Protein AF-A0A8J7UH74-F1 (afdb_monomer)

Mean predicted aligned error: 7.81 Å

Radius of gyration: 16.34 Å; Cα contacts (8 Å, |Δi|>4): 76; chains: 1; bounding box: 26×47×41 Å

Sequence (85 aa):
MYTTQGLTPGNAAIRELPIGLFDSGVGGMTVLRAMRGILPNESFLYLGDTARSPYGPKSVETVQGYTLQAAAELLKRGIKKGTYK

Secondary structure (DSSP, 8-state):
-------PPPHHHHHHSPEEEEESSSTTHHHHHHHHHH-TT--EEEEE-GGG---TTS-HHHHHHHHHHHHHHHHHTT-------

pLDDT: mean 84.16, std 17.98, range [26.86, 97.0]

Foldseek 3Di:
DDDDDDDPPPPVVLQQFAAEAEDQACPCVVVVVVVCVVCVPHHYDYHHNPVPPDCVVPDPVVVVVVVVVSVVVSVVVGHRDDDDD

Nearest PDB structures (foldseek):
  2gzm-assembly1_A  TM=9.669E-01  e=6.819E-04  Bacillus anthracis
  1b73-assembly1_A  TM=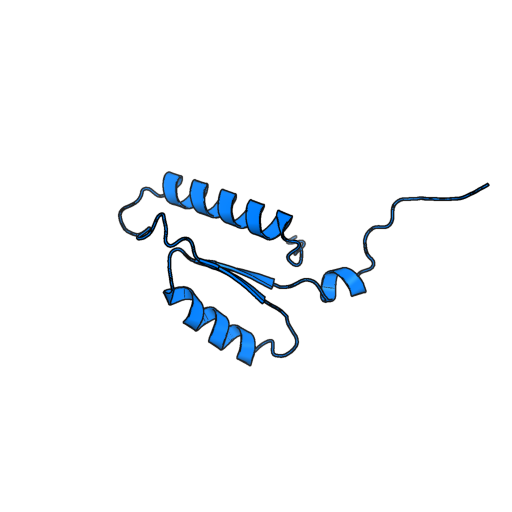9.642E-01  e=7.300E-04  Aquifex pyrophilus
  1zuw-assembly2_B-2  TM=9.501E-01  e=5.559E-04  Bacillus subtilis
  2oho-assembly1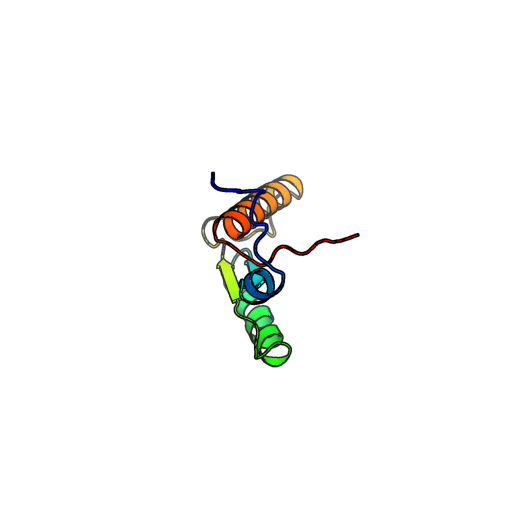_A  TM=8.450E-01  e=1.347E-03  Streptococcus pyogenes M1 GAS
  5hj7-assembly1_A  TM=9.513E-01  e=4.913E-03  Mycobacterium tuberculosis H37Rv

Solvent-accessible surface area (backbone atoms only — not comparable to full-atom values): 5310 Å² total; per-residue (Å²): 135,90,85,79,80,81,82,68,74,53,74,67,60,49,67,72,30,23,46,65,44,76,35,53,43,72,72,50,54,59,55,52,55,52,46,45,71,78,40,72,88,60,51,73,44,79,47,60,41,56,93,67,46,75,60,84,90,52,54,69,69,56,53,51,52,53,52,51,52,50,51,54,50,40,53,73,73,48,35,45,82,79,83,83,130

Structure (mmCIF, N/CA/C/O backbone):
data_AF-A0A8J7UH74-F1
#
_entry.id   AF-A0A8J7UH74-F1
#
loop_
_atom_site.group_PDB
_atom_site.id
_atom_site.type_symbol
_atom_site.label_atom_id
_atom_site.label_alt_id
_atom_site.label_comp_id
_atom_site.label_asym_id
_atom_site.label_entity_id
_atom_site.label_seq_id
_atom_site.pdbx_PDB_ins_code
_atom_site.Cartn_x
_atom_site.Cartn_y
_atom_site.Cartn_z
_atom_site.occupancy
_atom_site.B_iso_or_equiv
_atom_site.auth_seq_id
_atom_site.auth_comp_id
_atom_site.auth_asym_id
_atom_site.auth_atom_id
_atom_site.pdbx_PDB_model_num
ATOM 1 N N . MET A 1 1 ? -11.712 34.517 26.153 1.00 37.88 1 MET A N 1
ATOM 2 C CA . MET A 1 1 ? -10.959 34.722 24.894 1.00 37.88 1 MET A CA 1
ATOM 3 C C . MET A 1 1 ? -10.391 33.362 24.510 1.00 37.88 1 MET A C 1
ATOM 5 O O . MET A 1 1 ? -9.700 32.780 25.333 1.00 37.88 1 MET A O 1
ATOM 9 N N . TYR A 1 2 ? -10.826 32.788 23.387 1.00 26.86 2 TYR A N 1
ATOM 10 C CA . TYR A 1 2 ? -10.694 31.357 23.072 1.00 26.86 2 TYR A CA 1
ATOM 11 C C . TYR A 1 2 ? -9.244 30.882 22.874 1.00 26.86 2 TYR A C 1
ATOM 13 O O . TYR A 1 2 ? -8.474 31.478 22.127 1.00 26.86 2 TYR A O 1
ATOM 21 N N . THR A 1 3 ? -8.922 29.767 23.527 1.00 46.25 3 THR A N 1
ATOM 22 C CA . THR A 1 3 ? -7.729 28.922 23.382 1.00 46.25 3 THR A CA 1
ATOM 23 C C . THR A 1 3 ? -7.837 28.040 22.135 1.00 46.25 3 THR A C 1
ATOM 25 O O . THR A 1 3 ? -8.858 27.388 21.952 1.00 46.25 3 THR A O 1
ATOM 28 N N . THR A 1 4 ? -6.773 27.926 21.332 1.00 42.88 4 THR A N 1
ATOM 29 C CA . THR A 1 4 ? -6.558 26.786 20.413 1.00 42.88 4 THR A CA 1
ATOM 30 C C . THR A 1 4 ? -5.058 26.489 20.284 1.00 42.88 4 THR A C 1
ATOM 32 O O . THR A 1 4 ? -4.387 26.917 19.350 1.00 42.88 4 THR A O 1
ATOM 35 N N . GLN A 1 5 ? -4.497 25.744 21.243 1.00 45.50 5 GLN A N 1
ATOM 36 C CA . GLN A 1 5 ? -3.308 24.939 20.946 1.00 45.50 5 GLN A CA 1
ATOM 37 C C . GLN A 1 5 ? -3.755 23.766 20.063 1.00 45.50 5 GLN A C 1
ATOM 39 O O . GLN A 1 5 ? -4.794 23.159 20.315 1.00 45.50 5 GLN A O 1
ATOM 44 N N . GLY A 1 6 ? -3.006 23.523 18.987 1.00 44.25 6 GLY A N 1
ATOM 45 C CA . GLY A 1 6 ? -3.376 22.641 17.885 1.00 44.25 6 GLY A CA 1
ATOM 46 C C . GLY A 1 6 ? -3.803 21.242 18.325 1.00 44.25 6 GLY A C 1
ATOM 47 O O . GLY A 1 6 ? -3.069 20.533 19.007 1.00 44.25 6 GLY A O 1
ATOM 48 N N . LEU A 1 7 ? -4.993 20.850 17.878 1.00 43.97 7 LEU A N 1
ATOM 49 C CA . LEU A 1 7 ? -5.524 19.498 17.976 1.00 43.97 7 LEU A CA 1
ATOM 50 C C . LEU A 1 7 ? -4.678 18.568 17.097 1.00 43.97 7 LEU A C 1
ATOM 52 O O . LEU A 1 7 ? -4.944 18.405 15.907 1.00 43.97 7 LEU A O 1
ATOM 56 N N . THR A 1 8 ? -3.664 17.921 17.666 1.00 55.59 8 THR A N 1
ATOM 57 C CA . THR A 1 8 ? -3.298 16.592 17.174 1.00 55.59 8 THR A CA 1
ATOM 58 C C . THR A 1 8 ? -4.532 15.707 17.363 1.00 55.59 8 THR A C 1
ATOM 60 O O . THR A 1 8 ? -5.080 15.679 18.468 1.00 55.59 8 THR A O 1
ATOM 63 N N . PRO A 1 9 ? -5.024 15.011 16.320 1.00 54.72 9 PRO A N 1
ATOM 64 C CA . PRO A 1 9 ? -6.114 14.063 16.494 1.00 54.72 9 PRO A CA 1
ATOM 65 C C . PRO A 1 9 ? -5.721 13.103 17.615 1.00 54.72 9 PRO A C 1
ATOM 67 O O . PRO A 1 9 ? -4.645 12.502 17.562 1.00 54.72 9 PRO A O 1
ATOM 70 N N . GLY A 1 10 ? -6.544 13.011 18.663 1.00 62.50 10 GLY A N 1
ATOM 71 C CA . GLY A 1 10 ? -6.272 12.108 19.777 1.00 62.50 10 GLY A CA 1
ATOM 72 C C . GLY A 1 10 ? -6.042 10.686 19.261 1.00 62.50 10 GLY A C 1
ATOM 73 O O . GLY A 1 10 ? -6.597 10.303 18.234 1.00 62.50 10 GLY A O 1
ATOM 74 N N . ASN A 1 11 ? -5.239 9.886 19.969 1.00 62.66 11 ASN A N 1
ATOM 75 C CA . ASN A 1 11 ? -4.872 8.515 19.572 1.00 62.66 11 ASN A CA 1
ATOM 76 C C . ASN A 1 11 ? -6.058 7.642 19.105 1.00 62.66 11 ASN A C 1
ATOM 78 O O . ASN A 1 11 ? -5.861 6.743 18.293 1.00 62.66 11 ASN A O 1
ATOM 82 N N . ALA A 1 12 ? -7.276 7.902 19.591 1.00 61.94 12 ALA A N 1
ATOM 83 C CA . ALA A 1 12 ? -8.500 7.252 19.124 1.00 61.94 12 ALA A CA 1
ATOM 84 C C . ALA A 1 12 ? -8.806 7.540 17.640 1.00 61.94 12 ALA A C 1
ATOM 86 O O . ALA A 1 12 ? -9.002 6.606 16.873 1.00 61.94 12 ALA A O 1
ATOM 87 N N . ALA A 1 13 ? -8.732 8.801 17.205 1.00 72.88 13 ALA A N 1
ATOM 88 C CA . ALA A 1 13 ? -8.976 9.184 15.815 1.00 72.88 13 ALA A CA 1
ATOM 89 C C . ALA A 1 13 ? -7.934 8.581 14.856 1.00 72.88 13 ALA A C 1
ATOM 91 O O . ALA A 1 13 ? -8.272 8.190 13.746 1.00 72.88 13 ALA A O 1
ATOM 92 N N . ILE A 1 14 ? -6.672 8.439 15.289 1.00 76.25 14 ILE A N 1
ATOM 93 C CA . ILE A 1 14 ? -5.629 7.759 14.496 1.00 76.25 14 ILE A CA 1
ATOM 94 C C . ILE A 1 14 ? -5.913 6.256 14.381 1.00 76.25 14 ILE A C 1
ATOM 96 O O . ILE A 1 14 ? -5.634 5.657 13.342 1.00 76.25 14 ILE A O 1
ATOM 100 N N . ARG A 1 15 ? -6.458 5.631 15.435 1.00 78.06 15 ARG A N 1
ATOM 101 C CA . ARG A 1 15 ? -6.808 4.201 15.432 1.00 78.06 15 ARG A CA 1
ATOM 102 C C . ARG A 1 15 ? -7.918 3.868 14.440 1.00 78.06 15 ARG A C 1
ATOM 104 O O . ARG A 1 15 ? -7.891 2.763 13.910 1.00 78.06 15 ARG A O 1
ATOM 111 N N . GLU A 1 16 ? -8.816 4.809 14.168 1.00 87.19 16 GLU A N 1
ATOM 112 C CA . GLU A 1 16 ? -9.914 4.648 13.206 1.00 87.19 16 GLU A CA 1
ATOM 113 C C . GLU A 1 16 ? -9.486 4.844 11.742 1.00 87.19 16 GLU A C 1
ATOM 115 O O . GLU A 1 16 ? -10.214 4.452 10.831 1.00 87.19 16 GLU A O 1
ATOM 120 N N . LEU A 1 17 ? -8.297 5.407 11.487 1.00 93.50 17 LEU A N 1
ATOM 121 C CA . LEU A 1 17 ? -7.783 5.556 10.124 1.00 93.50 17 LEU A CA 1
ATOM 122 C C . LEU A 1 17 ? -7.427 4.191 9.507 1.00 93.50 17 LEU A C 1
ATOM 124 O O . LEU A 1 17 ? -6.879 3.327 10.198 1.00 93.50 17 LEU A O 1
ATOM 128 N N . PRO A 1 18 ? -7.653 3.996 8.195 1.00 95.56 18 PRO A N 1
ATOM 129 C CA . PRO A 1 18 ? -7.366 2.730 7.537 1.00 95.56 18 PRO A CA 1
ATOM 130 C C . PRO A 1 18 ? -5.863 2.461 7.413 1.00 95.56 18 PRO A C 1
ATOM 132 O O . PRO A 1 18 ? -5.053 3.375 7.261 1.00 95.56 18 PRO A O 1
ATOM 135 N N . ILE A 1 19 ? -5.480 1.188 7.382 1.00 94.94 19 ILE A N 1
ATOM 136 C CA . ILE A 1 19 ? -4.141 0.746 6.990 1.00 94.94 19 ILE A CA 1
ATOM 137 C C . ILE A 1 19 ? -4.026 0.830 5.462 1.00 94.94 19 ILE A C 1
ATOM 139 O O . ILE A 1 19 ? -4.832 0.253 4.731 1.00 94.94 19 ILE A O 1
ATOM 143 N N . GLY A 1 20 ? -3.018 1.550 4.968 1.00 95.06 20 GLY A N 1
ATOM 144 C CA . GLY A 1 20 ? -2.738 1.649 3.537 1.00 95.06 20 GLY A CA 1
ATOM 145 C C . GLY A 1 20 ? -1.977 0.434 3.012 1.00 95.06 20 GLY A C 1
ATOM 146 O O . GLY A 1 20 ? -0.940 0.079 3.566 1.00 95.06 20 GLY A O 1
ATOM 147 N N . LEU A 1 21 ? -2.458 -0.164 1.924 1.00 95.12 21 LEU A N 1
ATOM 148 C CA . LEU A 1 21 ? -1.740 -1.160 1.129 1.00 95.12 21 LEU A CA 1
ATOM 149 C C . LEU A 1 21 ? -1.520 -0.631 -0.284 1.00 95.12 21 LEU A C 1
ATOM 151 O O . LEU A 1 21 ? -2.384 0.033 -0.851 1.00 95.12 21 LEU A O 1
ATOM 155 N N . PHE A 1 22 ? -0.384 -0.987 -0.869 1.00 94.56 22 PHE A N 1
ATOM 156 C CA . PHE A 1 22 ? -0.035 -0.658 -2.242 1.00 94.56 22 PHE A CA 1
ATOM 157 C C . PHE A 1 22 ? 0.527 -1.890 -2.952 1.00 94.56 22 PHE A C 1
ATOM 159 O O . PHE A 1 22 ? 1.281 -2.656 -2.353 1.00 94.56 22 PHE A O 1
ATOM 166 N N . ASP A 1 23 ? 0.165 -2.066 -4.220 1.00 93.06 23 ASP A N 1
ATOM 167 C CA . ASP A 1 23 ? 0.734 -3.074 -5.114 1.00 93.06 23 ASP A CA 1
ATOM 168 C C . ASP A 1 23 ? 0.681 -2.585 -6.571 1.00 93.06 23 ASP A C 1
ATOM 170 O O . ASP A 1 23 ? -0.130 -1.737 -6.937 1.00 93.06 23 ASP A O 1
ATOM 174 N N . SER A 1 24 ? 1.520 -3.157 -7.429 1.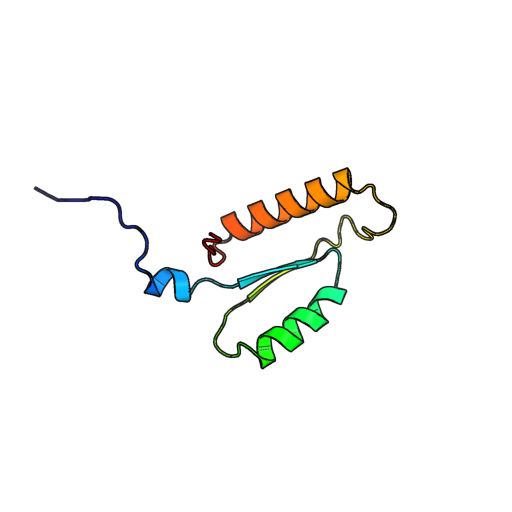00 87.69 24 SER A N 1
ATOM 175 C CA . SER A 1 24 ? 1.574 -2.872 -8.869 1.00 87.69 24 SER A CA 1
ATOM 176 C C . SER A 1 24 ? 0.420 -3.484 -9.683 1.00 87.69 24 SER A C 1
ATOM 178 O O . SER A 1 24 ? 0.359 -3.305 -10.900 1.00 87.69 24 SER A O 1
ATOM 180 N N . GLY A 1 25 ? -0.484 -4.246 -9.060 1.00 84.31 25 GLY A N 1
ATOM 181 C CA . GLY A 1 25 ? -1.542 -4.980 -9.754 1.00 84.31 25 GLY A CA 1
ATOM 182 C C . GLY A 1 25 ? -2.643 -5.481 -8.822 1.00 84.31 25 GLY A C 1
ATOM 183 O O . GLY A 1 25 ? -2.949 -4.843 -7.824 1.00 84.31 25 GLY A O 1
ATOM 184 N N . VAL A 1 26 ? -3.269 -6.611 -9.177 1.00 83.94 26 VAL A N 1
ATOM 185 C CA . VAL A 1 26 ? -4.326 -7.265 -8.372 1.00 83.94 26 VAL A CA 1
ATOM 186 C C . VAL A 1 26 ? -3.786 -8.341 -7.420 1.00 83.94 26 VAL A C 1
ATOM 188 O O . VAL A 1 26 ? -4.522 -8.836 -6.568 1.00 83.94 26 VAL A O 1
ATOM 191 N N . GLY A 1 27 ? -2.509 -8.722 -7.552 1.00 85.12 27 GLY A N 1
ATOM 192 C CA . GLY A 1 27 ? -1.896 -9.813 -6.783 1.00 85.12 27 GLY A CA 1
ATOM 193 C C . GLY A 1 27 ? -1.893 -9.550 -5.274 1.00 85.12 27 GLY A C 1
ATOM 194 O O . GLY A 1 27 ? -2.156 -10.456 -4.476 1.00 85.12 27 GLY A O 1
ATOM 195 N N . GLY A 1 28 ? -1.711 -8.288 -4.883 1.00 87.88 28 GLY A N 1
ATOM 196 C CA . GLY A 1 28 ? -1.745 -7.819 -3.500 1.00 87.88 28 GLY A CA 1
ATOM 197 C C . GLY A 1 28 ? -3.101 -7.985 -2.810 1.00 87.88 28 GLY A C 1
ATOM 198 O O . GLY A 1 28 ? -3.163 -7.924 -1.582 1.00 87.88 28 GLY A O 1
ATOM 199 N N . MET A 1 29 ? -4.177 -8.288 -3.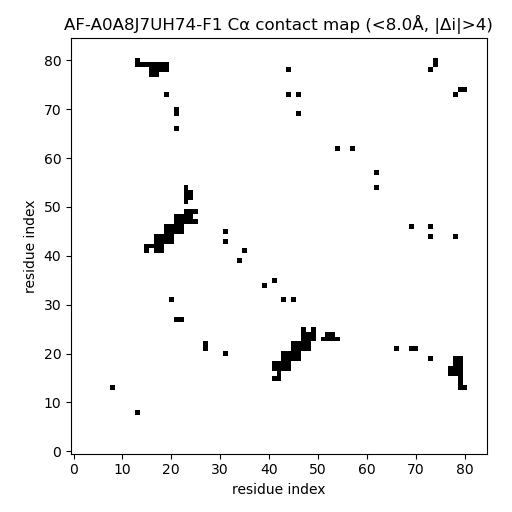545 1.00 92.44 29 MET A N 1
ATOM 200 C CA . MET A 1 29 ? -5.473 -8.623 -2.949 1.00 92.44 29 MET A CA 1
ATOM 201 C C . MET A 1 29 ? -5.405 -9.906 -2.102 1.00 92.44 29 MET A C 1
ATOM 203 O O . MET A 1 29 ? -6.138 -10.047 -1.122 1.00 92.44 29 MET A O 1
ATOM 207 N N . THR A 1 30 ? -4.483 -10.822 -2.418 1.00 94.44 30 THR A N 1
ATOM 208 C CA . THR A 1 30 ? -4.228 -12.022 -1.602 1.00 94.44 30 THR A CA 1
ATOM 209 C C . THR A 1 30 ? -3.674 -11.649 -0.228 1.00 94.44 30 THR A C 1
ATOM 211 O O . THR A 1 30 ? -4.126 -12.179 0.789 1.00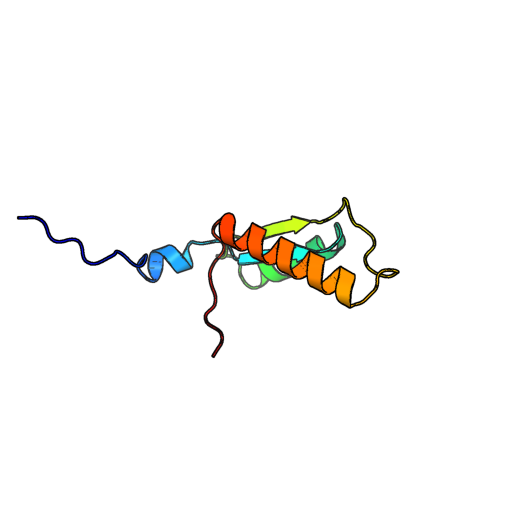 94.44 30 THR A O 1
ATOM 214 N N . VAL A 1 31 ? -2.748 -10.684 -0.187 1.00 94.50 31 VAL A N 1
ATOM 215 C CA . VAL A 1 31 ? -2.194 -10.142 1.062 1.00 94.50 31 VAL A CA 1
ATOM 216 C C . VAL A 1 31 ? -3.280 -9.410 1.840 1.00 94.50 31 VAL A C 1
ATOM 218 O O . VAL A 1 31 ? -3.447 -9.670 3.029 1.00 94.50 31 VAL A O 1
ATOM 221 N N . LEU A 1 32 ? -4.089 -8.579 1.171 1.00 95.06 32 LEU A N 1
ATOM 222 C CA . LEU A 1 32 ? -5.219 -7.909 1.817 1.00 95.06 32 LEU A CA 1
ATOM 223 C C . LEU A 1 32 ? -6.190 -8.919 2.449 1.00 95.06 32 LEU A C 1
ATOM 225 O O . LEU A 1 32 ? -6.624 -8.729 3.585 1.00 95.06 32 LEU A O 1
ATOM 229 N N . ARG A 1 33 ? -6.507 -10.017 1.749 1.00 95.31 33 ARG A N 1
ATOM 230 C CA . ARG A 1 33 ? -7.384 -11.074 2.273 1.00 95.31 33 ARG A CA 1
ATOM 231 C C . ARG A 1 33 ? -6.806 -11.720 3.532 1.00 95.31 33 ARG A C 1
ATOM 233 O O . ARG A 1 33 ? -7.547 -11.926 4.488 1.00 95.31 33 ARG A O 1
ATOM 240 N N . ALA A 1 34 ? -5.507 -12.017 3.543 1.00 96.06 34 ALA A N 1
ATOM 241 C CA . ALA A 1 34 ? -4.834 -12.567 4.717 1.00 96.06 34 ALA A CA 1
ATOM 242 C C . ALA A 1 34 ? -4.832 -11.570 5.888 1.00 96.06 34 ALA A C 1
ATOM 244 O O . ALA A 1 34 ? -5.197 -11.929 7.005 1.00 96.06 34 ALA A O 1
ATOM 245 N N . MET A 1 35 ? -4.508 -10.300 5.625 1.00 95.44 35 MET A N 1
ATOM 246 C CA . MET A 1 35 ? -4.498 -9.251 6.648 1.00 95.44 35 MET A CA 1
ATOM 247 C C . MET A 1 35 ? -5.872 -9.030 7.273 1.00 95.44 35 MET A C 1
ATOM 249 O O . MET A 1 35 ? -5.954 -8.894 8.487 1.00 95.44 35 MET A O 1
ATOM 253 N N . ARG A 1 36 ? -6.955 -9.076 6.488 1.00 95.44 36 ARG A N 1
ATOM 254 C CA . ARG A 1 36 ? -8.326 -9.002 7.018 1.00 95.44 36 ARG A CA 1
ATOM 255 C C . ARG A 1 36 ? -8.682 -10.164 7.949 1.00 95.44 36 ARG A C 1
ATOM 257 O O . ARG A 1 36 ? -9.527 -9.990 8.817 1.00 95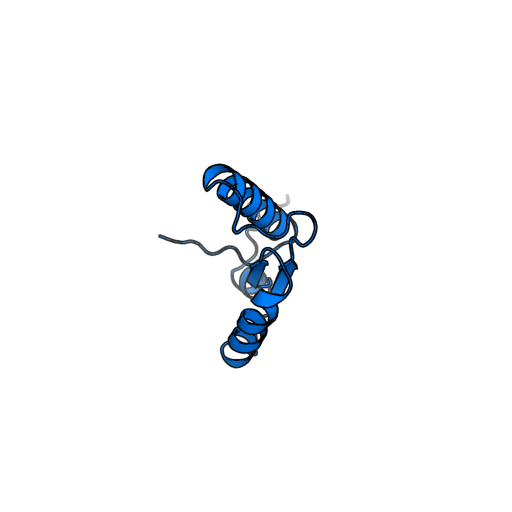.44 36 ARG A O 1
ATOM 264 N N . GLY A 1 37 ? -8.061 -11.332 7.779 1.00 96.56 37 GLY A N 1
ATOM 265 C CA . GLY A 1 37 ? -8.230 -12.457 8.701 1.00 96.56 37 GLY A CA 1
ATOM 266 C C . GLY A 1 37 ? -7.509 -12.252 10.037 1.00 96.56 37 GLY A C 1
ATOM 267 O O . GLY A 1 37 ? -8.018 -12.660 11.074 1.00 96.56 37 GLY A O 1
ATOM 268 N N . ILE A 1 38 ? -6.341 -11.600 10.017 1.00 97.00 38 ILE A N 1
ATOM 269 C CA . ILE A 1 38 ? -5.505 -11.357 11.207 1.00 97.00 38 ILE A CA 1
ATOM 270 C C . ILE A 1 38 ? -5.960 -10.100 11.966 1.00 97.00 38 ILE A C 1
ATOM 272 O O . ILE A 1 38 ? -5.915 -10.054 13.193 1.00 97.00 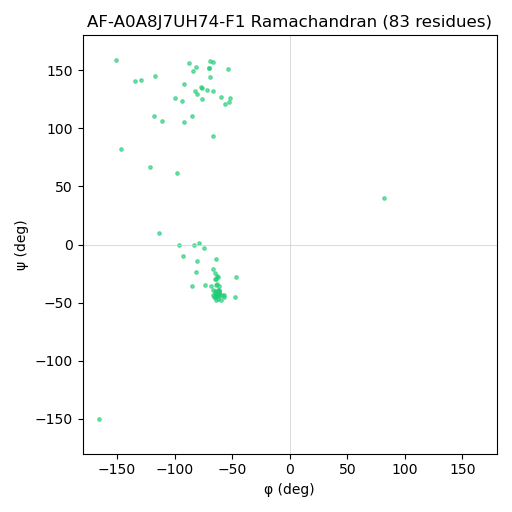38 ILE A O 1
ATOM 276 N N . LEU A 1 39 ? -6.407 -9.079 11.234 1.00 95.06 39 LEU A N 1
ATOM 277 C CA . LEU A 1 39 ? -6.806 -7.765 11.733 1.00 95.06 39 LEU A CA 1
ATOM 278 C C . LEU A 1 39 ? -8.268 -7.476 11.343 1.00 95.06 39 LEU A C 1
ATOM 280 O O . LEU A 1 39 ? -8.530 -6.582 10.536 1.00 95.06 39 LEU A O 1
ATOM 284 N N . PRO A 1 40 ? -9.243 -8.224 11.888 1.00 95.06 40 PRO A N 1
ATOM 285 C CA . PRO A 1 40 ? -10.642 -8.139 11.458 1.00 95.06 40 PRO A CA 1
ATOM 286 C C . PRO A 1 40 ? -11.308 -6.794 11.776 1.00 95.06 40 PRO A C 1
ATOM 288 O O . PRO A 1 40 ? -12.298 -6.440 11.143 1.00 95.06 40 PRO A O 1
ATOM 291 N N . ASN A 1 41 ? -10.761 -6.045 12.736 1.00 9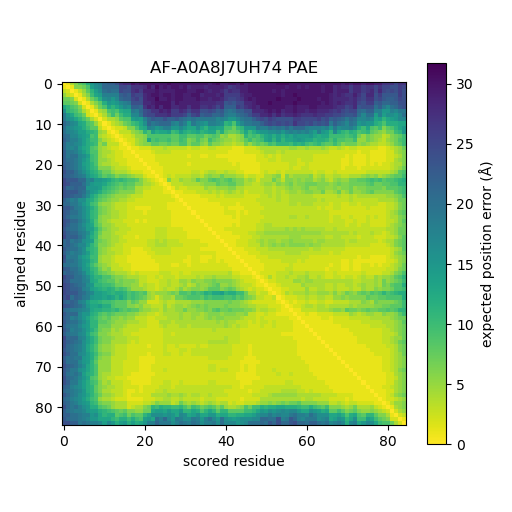4.00 41 ASN A N 1
ATOM 292 C CA . ASN A 1 41 ? -11.293 -4.755 13.180 1.00 94.00 41 ASN A CA 1
ATOM 293 C C . ASN A 1 41 ? -10.609 -3.556 12.505 1.00 94.00 41 ASN A C 1
ATOM 295 O O . ASN A 1 41 ? -10.940 -2.414 12.808 1.00 94.00 41 ASN A O 1
ATOM 299 N N . GLU A 1 42 ? -9.630 -3.799 11.632 1.00 94.81 42 GLU A N 1
ATOM 300 C CA . GLU A 1 42 ? -8.931 -2.736 10.919 1.00 94.81 42 GLU A CA 1
ATOM 301 C C . GLU A 1 42 ? -9.609 -2.455 9.577 1.00 94.81 42 GLU A C 1
ATOM 303 O O . GLU A 1 42 ? -9.996 -3.361 8.835 1.00 94.81 42 GLU A O 1
ATOM 308 N N . SER A 1 43 ? -9.721 -1.170 9.250 1.00 94.81 43 SER A N 1
ATOM 309 C CA . SER A 1 43 ? -10.097 -0.737 7.905 1.00 94.81 43 SER A CA 1
ATOM 310 C C . SER A 1 43 ? -8.860 -0.702 7.015 1.00 94.81 43 SER A C 1
ATOM 312 O O . SER A 1 43 ? -7.758 -0.423 7.482 1.00 94.81 43 SER A O 1
ATOM 314 N N . PHE A 1 44 ? -9.028 -0.948 5.718 1.00 95.50 44 PHE A N 1
ATOM 315 C CA . PHE A 1 44 ? -7.921 -0.982 4.763 1.00 95.50 44 PHE A CA 1
ATOM 316 C C . PHE A 1 44 ? -8.206 -0.095 3.556 1.00 95.50 44 PHE A C 1
ATOM 318 O O . PHE A 1 44 ? -9.324 -0.079 3.043 1.00 95.50 44 PHE A O 1
ATOM 325 N N . LEU A 1 45 ? -7.174 0.592 3.070 1.00 95.62 45 LEU A N 1
ATOM 326 C CA . LEU A 1 45 ? -7.193 1.325 1.810 1.00 95.62 45 LEU A CA 1
ATOM 327 C C . LEU A 1 45 ? -6.154 0.711 0.874 1.00 95.62 45 LEU A C 1
ATOM 329 O O . LEU A 1 45 ? -4.958 0.838 1.110 1.00 95.62 45 LEU A O 1
ATOM 333 N N . TYR A 1 46 ? -6.611 0.044 -0.182 1.00 95.31 46 TYR A N 1
ATOM 334 C CA . TYR A 1 46 ? -5.741 -0.602 -1.161 1.00 95.31 46 TYR A CA 1
ATOM 335 C C . TYR A 1 46 ? -5.585 0.272 -2.410 1.00 95.31 46 TYR A C 1
ATOM 337 O O . TYR A 1 46 ? -6.577 0.651 -3.033 1.00 95.31 46 TYR A O 1
ATOM 345 N N . LEU A 1 47 ? -4.344 0.564 -2.786 1.00 94.69 47 LEU A N 1
ATOM 346 C CA . LEU A 1 47 ? -3.980 1.286 -3.998 1.00 94.69 47 LEU A CA 1
ATOM 347 C C . LEU A 1 47 ? -3.280 0.330 -4.971 1.00 94.69 47 LEU A C 1
A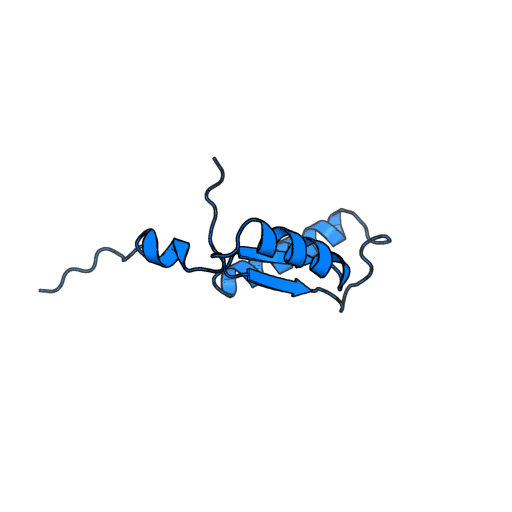TOM 349 O O . LEU A 1 47 ? -2.127 -0.040 -4.765 1.00 94.69 47 LEU A O 1
ATOM 353 N N . GLY A 1 48 ? -3.983 -0.054 -6.035 1.00 93.00 48 GLY A N 1
ATOM 354 C CA . GLY A 1 48 ? -3.414 -0.838 -7.132 1.00 93.00 48 GLY A CA 1
ATOM 355 C C . GLY A 1 48 ? -2.910 0.069 -8.253 1.00 93.00 48 GLY A C 1
ATOM 356 O O . GLY A 1 48 ? -3.685 0.841 -8.814 1.00 93.00 48 GLY A O 1
ATOM 357 N N . ASP A 1 49 ? -1.635 -0.038 -8.614 1.00 91.50 49 ASP A N 1
ATOM 358 C CA . ASP A 1 49 ? -1.012 0.752 -9.679 1.00 91.50 49 ASP A CA 1
ATOM 359 C C . ASP A 1 49 ? -0.931 -0.003 -11.007 1.00 91.50 49 ASP A C 1
ATOM 361 O O . ASP A 1 49 ? 0.130 -0.262 -11.578 1.00 91.50 49 ASP A O 1
ATOM 365 N N . THR A 1 50 ? -2.108 -0.347 -11.516 1.00 87.25 50 THR A N 1
ATOM 366 C CA . THR A 1 50 ? -2.261 -1.113 -12.756 1.00 87.25 50 THR A CA 1
ATOM 367 C C . THR A 1 50 ? -1.746 -0.361 -13.984 1.00 87.25 50 THR A C 1
ATOM 369 O O . THR A 1 50 ? -1.240 -0.991 -14.909 1.00 87.25 50 THR A O 1
ATOM 372 N N . ALA A 1 51 ? -1.798 0.977 -13.983 1.00 88.19 51 ALA A N 1
ATOM 373 C CA . ALA A 1 51 ? -1.366 1.818 -15.102 1.00 88.19 51 ALA A CA 1
ATOM 374 C C . ALA A 1 51 ? 0.143 1.736 -15.397 1.00 88.19 51 ALA A C 1
ATOM 376 O O . ALA A 1 51 ? 0.565 2.009 -16.519 1.00 88.19 51 ALA A O 1
ATOM 377 N N . ARG A 1 52 ? 0.965 1.366 -14.406 1.00 86.56 52 ARG A N 1
ATOM 378 C CA . ARG A 1 52 ? 2.425 1.227 -14.561 1.00 86.56 52 ARG A CA 1
ATOM 379 C C . ARG A 1 52 ? 2.890 -0.224 -14.412 1.00 86.56 52 ARG A C 1
ATOM 381 O O . ARG A 1 52 ? 4.093 -0.472 -14.352 1.00 86.56 52 ARG A O 1
ATOM 388 N N . SER A 1 53 ? 1.966 -1.180 -14.374 1.00 84.81 53 SER A N 1
ATOM 389 C CA . SER A 1 53 ? 2.261 -2.614 -14.316 1.00 84.81 53 SER A CA 1
ATOM 390 C C . SER A 1 53 ? 2.856 -3.136 -15.640 1.00 84.81 53 SER A C 1
ATOM 392 O O . SER A 1 53 ? 2.528 -2.591 -16.696 1.00 84.81 53 SER A O 1
ATOM 394 N N . PRO A 1 54 ? 3.694 -4.195 -15.638 1.00 86.81 54 PRO A N 1
ATOM 395 C CA . PRO A 1 54 ? 4.322 -4.837 -14.484 1.00 86.81 54 PRO A CA 1
ATOM 396 C C . PRO A 1 54 ? 5.577 -4.087 -14.021 1.00 86.81 54 PRO A C 1
ATOM 398 O O . PRO A 1 54 ? 6.279 -3.452 -14.809 1.00 86.81 54 PRO A O 1
ATOM 401 N N . TYR A 1 55 ? 5.898 -4.196 -12.731 1.00 88.31 55 TYR A N 1
ATOM 402 C CA . TYR A 1 55 ? 7.108 -3.590 -12.161 1.00 88.31 55 TYR A CA 1
ATOM 403 C C . TYR A 1 55 ? 8.374 -4.425 -12.389 1.00 88.31 55 TYR A C 1
ATOM 405 O O . TYR A 1 55 ? 9.459 -3.860 -12.418 1.00 88.31 55 TYR A O 1
ATOM 413 N N . GLY A 1 56 ? 8.239 -5.740 -12.602 1.00 87.50 56 GLY A N 1
ATOM 414 C CA . GLY A 1 56 ? 9.360 -6.678 -12.759 1.00 87.50 56 GLY A CA 1
ATOM 415 C C . GLY A 1 56 ? 10.476 -6.252 -13.731 1.00 87.50 56 GLY A C 1
ATOM 416 O O . GLY A 1 56 ? 11.637 -6.367 -13.358 1.00 87.50 56 GLY A O 1
ATOM 417 N N . PRO A 1 57 ? 10.180 -5.742 -14.944 1.00 92.06 57 PRO A N 1
ATOM 418 C CA . PRO A 1 57 ? 11.219 -5.323 -15.889 1.00 92.06 57 PRO A CA 1
ATOM 419 C C . PRO A 1 57 ? 11.764 -3.903 -15.643 1.00 92.06 57 PRO A C 1
ATOM 421 O O . PRO A 1 57 ? 12.594 -3.433 -16.418 1.00 92.06 57 PRO A O 1
ATOM 424 N N . LYS A 1 58 ? 11.272 -3.172 -14.635 1.00 92.00 58 LYS A N 1
ATOM 425 C CA . LYS A 1 58 ? 11.672 -1.780 -14.380 1.00 92.00 58 LYS A CA 1
ATOM 426 C C . LYS A 1 58 ? 12.913 -1.714 -13.493 1.00 92.00 58 LYS A C 1
ATOM 428 O O . LYS A 1 58 ? 13.177 -2.620 -12.709 1.00 92.00 58 LYS A O 1
ATOM 433 N N . SER A 1 59 ? 13.650 -0.606 -13.591 1.00 96.38 59 SER A N 1
ATOM 434 C CA . SER A 1 59 ? 14.804 -0.366 -12.723 1.00 96.38 59 SER A CA 1
ATOM 435 C C . SER A 1 59 ? 14.378 -0.185 -11.264 1.00 96.38 59 SER A C 1
ATOM 437 O O . SER A 1 59 ? 13.246 0.222 -10.973 1.00 96.38 59 SER A O 1
ATOM 439 N N . VAL A 1 60 ? 15.307 -0.435 -10.343 1.00 95.19 60 VAL A N 1
ATOM 440 C CA . VAL A 1 60 ? 15.079 -0.261 -8.904 1.00 95.19 60 VAL A CA 1
ATOM 441 C C . VAL A 1 60 ? 14.686 1.183 -8.589 1.00 95.19 60 VAL A C 1
ATOM 443 O O . VAL A 1 60 ? 13.724 1.412 -7.862 1.00 95.19 60 VAL A O 1
ATOM 446 N N . GLU A 1 61 ? 15.362 2.156 -9.194 1.00 96.94 61 GLU A N 1
ATOM 447 C CA . GLU A 1 61 ? 15.116 3.589 -9.002 1.00 96.94 61 GLU A CA 1
ATOM 448 C C . GLU A 1 61 ? 13.705 3.970 -9.463 1.00 96.94 61 GLU A C 1
ATOM 450 O O . GLU A 1 61 ? 13.001 4.737 -8.803 1.00 96.94 61 GLU A O 1
ATOM 455 N N . THR A 1 62 ? 13.255 3.384 -10.577 1.00 95.19 62 THR A N 1
ATOM 456 C CA . THR A 1 62 ? 11.905 3.601 -11.108 1.00 95.19 62 THR A CA 1
ATOM 457 C C . THR A 1 62 ? 10.851 3.071 -10.138 1.00 95.19 62 THR A C 1
ATOM 459 O O . THR A 1 62 ? 9.896 3.774 -9.802 1.00 95.19 62 THR A O 1
ATOM 462 N N . VAL A 1 63 ? 11.037 1.842 -9.647 1.00 94.88 63 VAL A N 1
ATOM 463 C CA . VAL A 1 63 ? 10.118 1.207 -8.693 1.00 94.88 63 VAL A CA 1
ATOM 464 C C . VAL A 1 63 ? 10.094 1.962 -7.363 1.00 94.88 63 VAL A C 1
ATOM 466 O O . VAL A 1 63 ? 9.017 2.176 -6.802 1.00 94.88 63 VAL A O 1
ATOM 469 N N . GLN A 1 64 ? 11.245 2.432 -6.878 1.00 95.38 64 GLN A N 1
ATOM 470 C CA . GLN A 1 64 ? 11.329 3.291 -5.694 1.00 95.38 64 GLN A CA 1
ATOM 471 C C . GLN A 1 64 ? 10.532 4.583 -5.889 1.00 95.38 64 GLN A C 1
ATOM 473 O O . GLN A 1 64 ? 9.710 4.928 -5.040 1.00 95.38 64 GLN A O 1
ATOM 478 N N . GLY A 1 65 ? 10.705 5.260 -7.028 1.00 96.62 65 GLY A N 1
ATOM 479 C CA . GLY A 1 65 ? 9.960 6.474 -7.353 1.00 96.62 65 GLY A CA 1
ATOM 480 C C . GLY A 1 65 ? 8.445 6.257 -7.342 1.00 96.62 65 GLY A C 1
ATOM 481 O O . GLY A 1 65 ? 7.709 7.037 -6.736 1.00 96.62 65 GLY A O 1
ATOM 482 N N . TYR A 1 66 ? 7.963 5.171 -7.949 1.00 95.00 66 TYR A N 1
ATOM 483 C CA . TYR A 1 66 ? 6.533 4.857 -7.946 1.00 95.00 66 TYR A CA 1
ATOM 484 C C . TYR A 1 66 ? 6.007 4.507 -6.553 1.00 95.00 66 TYR A C 1
ATOM 486 O O . TYR A 1 66 ? 4.925 4.958 -6.175 1.00 95.00 66 TYR A O 1
ATOM 494 N N . THR A 1 67 ? 6.793 3.771 -5.769 1.00 93.75 67 THR A N 1
ATOM 495 C CA . THR A 1 67 ? 6.441 3.390 -4.395 1.00 93.75 67 THR A CA 1
ATOM 496 C C . THR A 1 67 ? 6.317 4.621 -3.497 1.00 93.75 67 THR A C 1
ATOM 498 O O . THR A 1 67 ? 5.353 4.743 -2.742 1.00 93.75 67 THR A O 1
ATOM 501 N N . LEU A 1 68 ? 7.236 5.584 -3.619 1.00 95.69 68 LEU A N 1
ATOM 502 C CA . LEU A 1 68 ? 7.181 6.846 -2.874 1.00 95.69 68 LEU A CA 1
ATOM 503 C C . LEU A 1 68 ? 5.959 7.689 -3.259 1.00 95.69 68 LEU A C 1
ATOM 505 O O . LEU A 1 68 ? 5.293 8.245 -2.385 1.00 95.69 68 LEU A O 1
ATOM 509 N N . GLN A 1 69 ? 5.623 7.754 -4.551 1.00 96.00 69 GLN A N 1
ATOM 510 C CA . GLN A 1 69 ? 4.415 8.442 -5.018 1.00 96.00 69 GLN A CA 1
ATOM 511 C C . GLN A 1 69 ? 3.141 7.789 -4.471 1.00 96.00 69 GLN A C 1
ATOM 513 O O . GLN A 1 69 ? 2.245 8.489 -4.000 1.00 96.00 69 GLN A O 1
ATOM 518 N N . ALA A 1 70 ? 3.069 6.457 -4.489 1.00 94.88 70 ALA A N 1
ATOM 519 C CA . ALA A 1 70 ? 1.944 5.710 -3.942 1.00 94.88 70 ALA A CA 1
ATOM 520 C C . ALA A 1 70 ? 1.791 5.914 -2.427 1.00 94.88 70 ALA A C 1
ATOM 522 O O . ALA A 1 70 ? 0.686 6.161 -1.944 1.00 94.88 70 ALA A O 1
ATOM 523 N N . ALA A 1 71 ? 2.897 5.884 -1.678 1.00 93.88 71 ALA A N 1
ATOM 524 C CA . ALA A 1 71 ? 2.895 6.160 -0.245 1.00 93.88 71 ALA A CA 1
ATOM 525 C C . ALA A 1 71 ? 2.403 7.585 0.060 1.00 93.88 71 ALA A C 1
ATOM 527 O O . ALA A 1 71 ? 1.559 7.776 0.937 1.00 93.88 71 ALA A O 1
ATOM 528 N N . ALA A 1 72 ? 2.873 8.584 -0.695 1.00 95.06 72 ALA A N 1
ATOM 529 C CA . ALA A 1 72 ? 2.414 9.964 -0.558 1.00 95.06 72 ALA A CA 1
ATOM 530 C C . ALA A 1 72 ? 0.910 10.105 -0.846 1.00 95.06 72 ALA A C 1
ATOM 532 O O . ALA A 1 72 ? 0.213 10.832 -0.139 1.00 95.06 72 ALA A O 1
ATOM 533 N N . GLU A 1 73 ? 0.396 9.395 -1.850 1.00 96.06 73 GLU A N 1
ATOM 534 C CA . GLU A 1 73 ? -1.029 9.394 -2.184 1.00 96.06 73 GLU A CA 1
ATOM 535 C C . GLU A 1 73 ? -1.884 8.749 -1.084 1.00 96.06 73 GLU A C 1
ATOM 537 O O . GLU A 1 73 ? -2.901 9.311 -0.677 1.00 96.06 73 GLU A O 1
ATOM 542 N N . LEU A 1 74 ? -1.452 7.615 -0.530 1.00 95.12 74 LEU A N 1
ATOM 543 C CA . LEU A 1 74 ? -2.128 6.983 0.604 1.00 95.12 74 LEU A CA 1
ATOM 544 C C . LEU A 1 74 ? -2.146 7.903 1.836 1.00 95.12 74 LEU A C 1
ATOM 546 O O . LEU A 1 74 ? -3.178 8.041 2.492 1.00 95.12 74 LEU A O 1
ATOM 550 N N . LEU A 1 75 ? -1.035 8.589 2.128 1.00 93.69 75 LEU A N 1
ATOM 551 C CA . LEU A 1 75 ? -0.962 9.553 3.230 1.00 93.69 75 LEU A CA 1
ATOM 552 C C . LEU A 1 75 ? -1.939 10.721 3.046 1.00 93.69 75 LEU A C 1
ATOM 554 O O . LEU A 1 75 ? -2.583 11.123 4.015 1.00 93.69 75 LEU A O 1
ATOM 558 N N . LYS A 1 76 ? -2.089 11.240 1.820 1.00 94.69 76 LYS A N 1
ATOM 559 C CA . LYS A 1 76 ? -3.080 12.285 1.497 1.00 94.69 76 LYS A CA 1
ATOM 560 C C . LYS A 1 76 ? -4.517 11.809 1.701 1.00 94.69 76 LYS A C 1
ATOM 562 O O . LYS A 1 76 ? -5.359 12.593 2.122 1.00 94.69 76 LYS A O 1
ATOM 567 N N . ARG A 1 77 ? -4.786 10.528 1.441 1.00 93.94 77 ARG A N 1
ATOM 568 C CA . ARG A 1 77 ? -6.098 9.889 1.644 1.00 93.94 77 ARG A CA 1
ATOM 569 C C . ARG A 1 77 ? -6.393 9.528 3.101 1.00 93.94 77 ARG A C 1
ATOM 571 O O . ARG A 1 77 ? -7.460 8.992 3.380 1.00 93.94 77 ARG A O 1
ATOM 578 N N . GLY A 1 78 ? -5.481 9.836 4.024 1.00 93.19 78 GLY A N 1
ATOM 579 C CA . GLY A 1 78 ? -5.722 9.701 5.456 1.00 93.19 78 GLY A CA 1
ATOM 580 C C . GLY A 1 78 ? -5.527 8.287 5.991 1.00 93.19 78 GLY A C 1
ATOM 581 O O . GLY A 1 78 ? -6.300 7.852 6.835 1.00 93.19 78 GLY A O 1
ATOM 582 N N . ILE A 1 79 ? -4.504 7.558 5.535 1.00 94.56 79 ILE A N 1
ATOM 583 C CA . ILE A 1 79 ? -4.140 6.291 6.188 1.00 94.56 79 ILE A CA 1
ATOM 584 C C . ILE A 1 79 ? -3.539 6.514 7.584 1.00 94.56 79 ILE A C 1
ATOM 586 O O . ILE A 1 79 ? -2.981 7.573 7.893 1.00 94.56 79 ILE A O 1
ATOM 590 N N . LYS A 1 80 ? -3.602 5.475 8.417 1.00 92.06 80 LYS A N 1
ATOM 591 C CA . LYS A 1 80 ? -2.961 5.409 9.731 1.00 92.06 80 LYS A CA 1
ATOM 592 C C . LYS A 1 80 ? -1.459 5.663 9.595 1.00 92.06 80 LYS A C 1
ATOM 594 O O . LYS A 1 80 ? -0.749 4.937 8.900 1.00 92.06 80 LYS A O 1
ATOM 599 N N . LYS A 1 81 ? -0.966 6.700 10.276 1.00 83.50 81 LYS A N 1
ATOM 600 C CA . LYS A 1 81 ? 0.464 7.030 10.323 1.00 83.50 81 LYS A CA 1
ATOM 601 C C . LYS A 1 81 ? 1.130 6.208 11.421 1.00 83.50 81 LYS A C 1
ATOM 603 O O . LYS A 1 81 ? 0.882 6.442 12.600 1.00 83.50 81 LYS A O 1
ATOM 608 N N . GLY A 1 82 ? 1.967 5.253 11.030 1.00 69.31 82 GLY A N 1
ATOM 609 C CA . GLY A 1 82 ? 2.875 4.589 11.959 1.00 69.31 82 GLY A CA 1
ATOM 610 C C . GLY A 1 82 ? 4.055 5.500 12.288 1.00 69.31 82 GLY A C 1
ATOM 611 O O . GLY A 1 82 ? 4.640 6.105 11.391 1.00 69.31 82 GLY A O 1
ATOM 612 N N . THR A 1 83 ? 4.417 5.601 13.561 1.00 57.47 83 THR A N 1
ATOM 613 C CA . THR A 1 83 ? 5.732 6.092 13.976 1.00 57.47 83 THR A CA 1
ATOM 614 C C . THR A 1 83 ? 6.651 4.888 14.109 1.00 57.47 83 THR A C 1
ATOM 616 O O . THR A 1 83 ? 6.526 4.097 15.041 1.00 57.47 83 THR A O 1
ATOM 619 N N . TYR A 1 84 ? 7.556 4.721 13.151 1.00 45.84 84 TYR A N 1
ATOM 620 C CA . TYR A 1 84 ? 8.673 3.794 13.304 1.00 45.84 84 TYR A CA 1
ATOM 621 C C . TYR A 1 84 ? 9.767 4.516 14.102 1.00 45.84 84 TYR A C 1
ATOM 623 O O . TYR A 1 84 ? 10.034 5.690 13.837 1.00 45.84 84 TYR A O 1
ATOM 631 N N . LYS A 1 85 ? 10.307 3.853 15.131 1.00 34.47 85 LYS A N 1
ATOM 632 C CA . LYS A 1 85 ? 11.483 4.329 15.872 1.00 34.47 85 LYS A CA 1
ATOM 633 C C . LYS A 1 85 ? 12.756 3.976 15.122 1.00 34.47 85 LYS A C 1
ATOM 635 O O . LYS A 1 85 ? 12.764 2.884 14.513 1.00 34.47 85 LYS A O 1
#